Protein AF-A0A139XFC8-F1 (afdb_monomer_lite)

Radius of gyration: 21.05 Å; chains: 1; bounding box: 66×25×58 Å

Organism: NCBI:txid128403

Foldseek 3Di:
DDPPPPDPQADDDQVVVLVVLLVQCVVLLVLLVVLLVLLLVLLVCVVVVNDDPVNLLVSLVSNLVSLVVNLVSLVSSLPDFDDCVVCVVPSHDPVVRVLQNVVLNVQSVVLSVLLVVLSVVLNVLSVVCVVVVNDPVSSVVNSVSSNVSSVSNVVSSVVSSRDTDDPVPRD

Structure (mmCIF, N/CA/C/O backbone):
data_AF-A0A139XFC8-F1
#
_entry.id   AF-A0A139XFC8-F1
#
loop_
_atom_site.group_PDB
_atom_site.id
_atom_site.type_symbol
_atom_site.label_atom_id
_atom_site.label_alt_id
_atom_site.label_comp_id
_atom_site.label_asym_id
_atom_site.label_entity_id
_atom_site.label_seq_id
_atom_site.pdbx_PDB_ins_code
_atom_site.Cartn_x
_atom_site.Cartn_y
_atom_site.Cartn_z
_atom_site.occupancy
_atom_site.B_iso_or_equiv
_atom_site.auth_seq_id
_atom_site.auth_comp_id
_atom_site.auth_asym_id
_atom_site.auth_atom_id
_atom_site.pdbx_PDB_model_num
ATOM 1 N N . MET A 1 1 ? 46.847 -2.025 -18.021 1.00 36.53 1 MET A N 1
ATOM 2 C CA . MET A 1 1 ? 45.746 -1.074 -17.763 1.00 36.53 1 MET A CA 1
ATOM 3 C C . MET A 1 1 ? 44.881 -1.014 -19.012 1.00 36.53 1 MET A C 1
ATOM 5 O O . MET A 1 1 ? 45.190 -0.259 -19.919 1.00 36.53 1 MET A O 1
ATOM 9 N N . ASN A 1 2 ? 43.863 -1.875 -19.101 1.00 32.66 2 ASN A N 1
ATOM 10 C CA . ASN A 1 2 ? 42.890 -1.833 -20.193 1.00 32.66 2 ASN A CA 1
ATOM 11 C C . ASN A 1 2 ? 41.700 -1.000 -19.726 1.00 32.66 2 ASN A C 1
ATOM 13 O O . ASN A 1 2 ? 40.828 -1.506 -19.021 1.00 32.66 2 ASN A O 1
ATOM 17 N N . ASN A 1 3 ? 41.680 0.271 -20.125 1.00 36.47 3 ASN A N 1
ATOM 18 C CA . ASN A 1 3 ? 40.446 1.042 -20.172 1.00 36.47 3 ASN A CA 1
ATOM 19 C C . ASN A 1 3 ? 39.520 0.336 -21.165 1.00 36.47 3 ASN A C 1
ATOM 21 O O . ASN A 1 3 ? 39.677 0.476 -22.377 1.00 36.47 3 ASN A O 1
ATOM 25 N N . LYS A 1 4 ? 38.564 -0.446 -20.654 1.00 39.00 4 LYS A N 1
ATOM 26 C CA . LYS A 1 4 ? 37.375 -0.798 -21.427 1.00 39.00 4 LYS A CA 1
ATOM 27 C C . LYS A 1 4 ? 36.625 0.510 -21.656 1.00 39.00 4 LYS A C 1
ATOM 29 O O . LYS A 1 4 ? 35.916 0.992 -20.780 1.00 39.00 4 LYS A O 1
ATOM 34 N N . ILE A 1 5 ? 36.856 1.109 -22.818 1.00 39.28 5 ILE A N 1
ATOM 35 C CA . ILE A 1 5 ? 36.029 2.179 -23.360 1.00 39.28 5 ILE A CA 1
ATOM 36 C C . ILE A 1 5 ? 34.631 1.574 -23.515 1.00 39.28 5 ILE A C 1
ATOM 38 O O . ILE A 1 5 ? 34.396 0.741 -24.388 1.00 39.28 5 ILE A O 1
ATOM 42 N N . ILE A 1 6 ? 33.726 1.927 -22.605 1.00 41.56 6 ILE A N 1
ATOM 43 C CA . ILE A 1 6 ? 32.303 1.629 -22.737 1.00 41.56 6 ILE A CA 1
ATOM 44 C C . ILE A 1 6 ? 31.813 2.507 -23.895 1.00 41.56 6 ILE A C 1
ATOM 46 O O . ILE A 1 6 ? 31.887 3.732 -23.822 1.00 41.56 6 ILE A O 1
ATOM 50 N N . HIS A 1 7 ? 31.414 1.891 -25.009 1.00 39.97 7 HIS A N 1
ATOM 51 C CA . HIS A 1 7 ? 30.961 2.624 -26.191 1.00 39.97 7 HIS A CA 1
ATOM 52 C C . HIS A 1 7 ? 29.683 3.444 -25.882 1.00 39.97 7 HIS A C 1
ATOM 54 O O . HIS A 1 7 ? 28.740 2.870 -25.338 1.00 39.97 7 HIS A O 1
ATOM 60 N N . PRO A 1 8 ? 29.581 4.733 -26.282 1.00 43.97 8 PRO A N 1
ATOM 61 C CA . PRO A 1 8 ? 28.461 5.620 -25.918 1.00 43.97 8 PRO A CA 1
ATOM 62 C C . PRO A 1 8 ? 27.139 5.400 -26.679 1.00 43.97 8 PRO A C 1
ATOM 64 O O . PRO A 1 8 ? 26.210 6.181 -26.518 1.00 43.97 8 PRO A O 1
ATOM 67 N N . THR A 1 9 ? 27.020 4.397 -27.549 1.00 42.81 9 THR A N 1
ATOM 68 C CA . THR A 1 9 ? 25.915 4.307 -28.531 1.00 42.81 9 THR A CA 1
ATOM 69 C C . THR A 1 9 ? 24.763 3.395 -28.106 1.00 42.81 9 THR A C 1
ATOM 71 O O . THR A 1 9 ? 24.205 2.686 -28.939 1.00 42.81 9 THR A O 1
ATOM 74 N N . THR A 1 10 ? 24.438 3.327 -26.815 1.00 51.78 10 THR A N 1
ATOM 75 C CA . THR A 1 10 ? 23.452 2.356 -26.312 1.00 51.78 10 THR A CA 1
ATOM 76 C C . THR A 1 10 ? 22.726 2.890 -25.076 1.00 51.78 10 THR A C 1
ATOM 78 O O . THR A 1 10 ? 22.942 2.392 -23.976 1.00 51.78 10 THR A O 1
ATOM 81 N N . TYR A 1 11 ? 21.910 3.935 -25.221 1.00 61.91 11 TYR A N 1
ATOM 82 C CA . TYR A 1 11 ? 21.241 4.562 -24.078 1.00 61.91 11 TYR A CA 1
ATOM 83 C C . TYR A 1 11 ? 19.784 4.886 -24.399 1.00 61.91 11 TYR A C 1
ATOM 85 O O . TYR A 1 11 ? 19.508 5.550 -25.394 1.00 61.91 11 TYR A O 1
ATOM 93 N N . ILE A 1 12 ? 18.866 4.432 -23.545 1.00 68.88 12 ILE A N 1
ATOM 94 C CA . ILE A 1 12 ? 17.481 4.901 -23.548 1.00 68.88 12 ILE A CA 1
ATOM 95 C C . ILE A 1 12 ? 17.391 6.142 -22.669 1.00 68.88 12 ILE A C 1
ATOM 97 O O . ILE A 1 12 ? 18.070 6.240 -21.648 1.00 68.88 12 ILE A O 1
ATOM 101 N N . ASN A 1 13 ? 16.567 7.105 -23.063 1.00 79.12 13 ASN A N 1
ATOM 102 C CA . ASN A 1 13 ? 16.344 8.296 -22.259 1.00 79.12 13 ASN A CA 1
ATOM 103 C C . ASN A 1 13 ? 15.695 7.901 -20.910 1.00 79.12 13 ASN A C 1
ATOM 105 O O . ASN A 1 13 ? 14.581 7.375 -20.891 1.00 79.12 13 ASN A O 1
ATOM 109 N N . SER A 1 14 ? 16.383 8.150 -19.787 1.00 83.56 14 SER A N 1
ATOM 110 C CA . SER A 1 14 ? 15.879 7.843 -18.437 1.00 83.56 14 SER A CA 1
ATOM 111 C C . SER A 1 14 ? 14.552 8.532 -18.113 1.00 83.56 14 SER A C 1
ATOM 113 O O . SER A 1 14 ? 13.714 7.931 -17.443 1.00 83.56 14 SER A O 1
ATOM 115 N N . ASP A 1 15 ? 14.327 9.751 -18.612 1.00 85.38 15 ASP A N 1
ATOM 116 C CA . ASP A 1 15 ? 13.066 10.468 -18.407 1.00 85.38 15 ASP A CA 1
ATOM 117 C C . ASP A 1 15 ? 11.918 9.765 -19.130 1.00 85.38 15 ASP A C 1
ATOM 119 O O . ASP A 1 15 ? 10.823 9.661 -18.584 1.00 85.38 15 ASP A O 1
ATOM 123 N N . TRP A 1 16 ? 12.164 9.236 -20.332 1.00 86.94 16 TRP A N 1
ATOM 124 C CA . TRP A 1 16 ? 11.167 8.453 -21.060 1.00 86.94 16 TRP A CA 1
ATOM 125 C C . TRP A 1 16 ? 10.797 7.172 -20.302 1.00 86.94 16 TRP A C 1
ATOM 127 O O . TRP A 1 16 ? 9.613 6.913 -20.094 1.00 86.94 16 TRP A O 1
ATOM 137 N N . VAL A 1 17 ? 11.790 6.422 -19.801 1.00 89.31 17 VAL A N 1
ATOM 138 C CA . VAL A 1 17 ? 11.546 5.214 -18.984 1.00 89.31 17 VAL A CA 1
ATOM 139 C C . VAL A 1 17 ? 10.728 5.559 -17.742 1.00 89.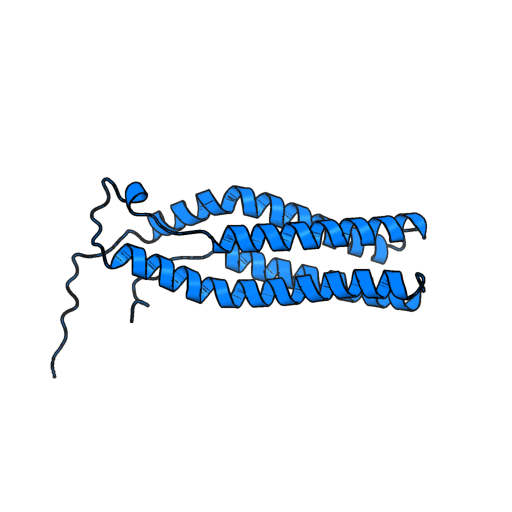31 17 VAL A C 1
ATOM 141 O O . VAL A 1 17 ? 9.795 4.839 -17.384 1.00 89.31 17 VAL A O 1
ATOM 144 N N . TYR A 1 18 ? 11.047 6.685 -17.103 1.00 90.56 18 TYR A N 1
ATOM 145 C CA . TYR A 1 18 ? 10.292 7.166 -15.957 1.00 90.56 18 TYR A CA 1
ATOM 146 C C . TYR A 1 18 ? 8.841 7.510 -16.315 1.00 90.56 18 TYR A C 1
ATOM 148 O O . TYR A 1 18 ? 7.935 7.143 -15.569 1.00 90.56 18 TYR A O 1
ATOM 156 N N . GLN A 1 19 ? 8.586 8.162 -17.456 1.00 91.12 19 GLN A N 1
ATOM 157 C CA . GLN A 1 19 ? 7.212 8.432 -17.893 1.00 91.12 19 GLN A CA 1
ATOM 158 C C . GLN A 1 19 ? 6.434 7.144 -18.173 1.00 91.12 19 GLN A C 1
ATOM 160 O O . GLN A 1 19 ? 5.282 7.048 -17.756 1.00 91.12 19 GLN A O 1
ATOM 165 N N . GLU A 1 20 ? 7.048 6.147 -18.809 1.00 92.12 20 GLU A N 1
ATOM 166 C CA . GLU A 1 20 ? 6.411 4.847 -19.054 1.00 92.12 20 GLU A CA 1
ATOM 167 C C . GLU A 1 20 ? 6.033 4.132 -17.753 1.00 92.12 20 GLU A C 1
ATOM 169 O O . GLU A 1 20 ? 4.912 3.635 -17.608 1.00 92.12 20 GLU A O 1
ATOM 174 N N . PHE A 1 21 ? 6.947 4.111 -16.780 1.00 94.56 21 PHE A N 1
ATOM 175 C CA . PHE A 1 21 ? 6.659 3.574 -15.453 1.00 94.56 21 PHE A CA 1
ATOM 176 C C . PHE A 1 21 ? 5.536 4.360 -14.767 1.00 94.56 21 PHE A C 1
ATOM 178 O O . PHE A 1 21 ? 4.584 3.774 -14.254 1.00 94.56 21 PHE A O 1
ATOM 185 N N . LYS A 1 22 ? 5.602 5.693 -14.802 1.00 95.00 22 LYS A N 1
ATOM 186 C CA . LYS A 1 22 ? 4.618 6.569 -14.162 1.00 95.00 22 LYS A CA 1
ATOM 187 C C . LYS A 1 22 ? 3.220 6.413 -14.759 1.00 95.00 22 LYS A C 1
ATOM 189 O O . LYS A 1 22 ? 2.242 6.427 -14.013 1.00 95.00 22 LYS A O 1
ATOM 194 N N . GLN A 1 23 ? 3.108 6.268 -16.079 1.00 94.19 23 GLN A N 1
ATOM 195 C CA . GLN A 1 23 ? 1.830 6.025 -16.750 1.00 94.19 23 GLN A CA 1
ATOM 196 C C . GLN A 1 23 ? 1.214 4.706 -16.286 1.00 94.19 23 GLN A C 1
ATOM 198 O O . GLN A 1 23 ? 0.054 4.696 -15.872 1.00 94.19 23 GLN A O 1
ATOM 203 N N . PHE A 1 24 ? 2.005 3.629 -16.276 1.00 94.44 24 PHE A N 1
ATOM 204 C CA . PHE A 1 24 ? 1.585 2.328 -15.760 1.00 94.44 24 PHE A CA 1
ATOM 205 C C . PHE A 1 24 ? 1.156 2.391 -14.287 1.00 94.44 24 PHE A C 1
ATOM 207 O O . PHE A 1 24 ? 0.076 1.930 -13.928 1.00 94.44 24 PHE A O 1
ATOM 214 N N . ALA A 1 25 ? 1.977 3.003 -13.433 1.00 96.00 25 ALA A N 1
ATOM 215 C CA . ALA A 1 25 ? 1.737 3.053 -11.996 1.00 96.00 25 ALA A CA 1
ATOM 216 C C . ALA A 1 25 ? 0.567 3.975 -11.612 1.00 96.00 25 ALA A C 1
ATOM 218 O O . ALA A 1 25 ? 0.122 3.943 -10.468 1.00 96.00 25 ALA A O 1
ATOM 219 N N . SER A 1 26 ? 0.070 4.814 -12.528 1.00 95.38 26 SER A N 1
ATOM 220 C CA . SER A 1 26 ? -0.913 5.856 -12.219 1.00 95.38 26 SER A CA 1
ATOM 221 C C . SER A 1 26 ? -2.227 5.304 -11.655 1.00 95.38 26 SER A C 1
ATOM 223 O O . SER A 1 26 ? -2.659 5.765 -10.597 1.00 95.38 26 SER A O 1
ATOM 225 N N . SER A 1 27 ? -2.827 4.286 -12.278 1.00 92.44 27 SER A N 1
ATOM 226 C CA . SER A 1 27 ? -4.069 3.668 -11.790 1.00 92.44 27 SER A CA 1
ATOM 227 C C . SER A 1 27 ? -3.854 2.946 -10.460 1.00 92.44 27 SER A C 1
ATOM 229 O O . SER A 1 27 ? -4.569 3.212 -9.494 1.00 92.44 27 SER A O 1
ATOM 231 N N . LEU A 1 28 ? -2.790 2.140 -10.368 1.00 96.88 28 LEU A N 1
ATOM 232 C CA . LEU A 1 28 ? -2.400 1.436 -9.143 1.00 96.88 28 LEU A CA 1
ATOM 233 C C . LEU A 1 28 ? -2.167 2.412 -7.989 1.00 96.88 28 LEU A C 1
ATOM 235 O O . LEU A 1 28 ? -2.580 2.159 -6.863 1.00 96.88 28 LEU A O 1
ATOM 239 N N . SER A 1 29 ? -1.539 3.559 -8.261 1.00 96.00 29 SER A N 1
ATOM 240 C CA . SER A 1 29 ? -1.239 4.571 -7.248 1.00 96.00 29 SER A CA 1
ATOM 241 C C . SER A 1 29 ? -2.497 5.161 -6.622 1.00 96.00 29 SER A C 1
ATOM 243 O O . SER A 1 29 ? -2.517 5.418 -5.418 1.00 96.00 29 SER A O 1
ATOM 245 N N . ILE A 1 30 ? -3.549 5.362 -7.420 1.00 97.38 30 ILE A N 1
ATOM 246 C CA . ILE A 1 30 ? -4.823 5.891 -6.939 1.00 97.38 30 ILE A CA 1
ATOM 247 C C . ILE A 1 30 ? -5.451 4.870 -5.992 1.00 97.38 30 ILE A C 1
ATOM 249 O O . ILE A 1 30 ? -5.785 5.214 -4.860 1.00 97.38 30 ILE A O 1
ATOM 253 N N . GLU A 1 31 ? -5.543 3.612 -6.411 1.00 97.88 31 GLU A N 1
ATOM 254 C CA . GLU A 1 31 ? -6.167 2.545 -5.622 1.00 97.88 31 GLU A CA 1
ATOM 255 C C . GLU A 1 31 ? -5.368 2.208 -4.348 1.00 97.88 31 GLU A C 1
ATOM 257 O O . GLU A 1 31 ? -5.939 2.086 -3.259 1.00 97.88 31 GLU A O 1
ATOM 262 N N . LEU A 1 32 ? -4.033 2.173 -4.433 1.00 98.06 32 LEU A N 1
ATOM 263 C CA . LEU A 1 32 ? -3.142 2.007 -3.278 1.00 98.06 32 LEU A CA 1
ATOM 264 C C . LEU A 1 32 ? -3.314 3.146 -2.267 1.00 98.06 32 LEU A C 1
ATOM 266 O O . LEU A 1 32 ? -3.368 2.910 -1.061 1.00 98.06 32 LEU A O 1
ATOM 270 N N . ARG A 1 33 ? -3.429 4.395 -2.735 1.00 97.81 33 ARG A N 1
ATOM 271 C CA . ARG A 1 33 ? -3.644 5.551 -1.851 1.00 97.81 33 ARG A CA 1
ATOM 272 C C . ARG A 1 33 ? -5.036 5.549 -1.233 1.00 97.81 33 ARG A C 1
ATOM 274 O O . ARG A 1 33 ? -5.158 5.863 -0.052 1.00 97.81 33 ARG A O 1
ATOM 281 N N . LEU A 1 34 ? -6.074 5.198 -1.992 1.00 98.06 34 LEU A N 1
ATOM 282 C CA . LEU A 1 34 ? -7.445 5.117 -1.482 1.00 98.06 34 LEU A CA 1
ATOM 283 C C . LEU A 1 34 ? -7.564 4.067 -0.376 1.00 98.06 34 LEU A C 1
ATOM 285 O O . LEU A 1 34 ? -8.049 4.382 0.712 1.00 98.06 34 LEU A O 1
ATOM 289 N N . SER A 1 35 ? -7.051 2.860 -0.618 1.00 98.12 35 SER A N 1
ATOM 290 C CA . SER A 1 35 ? -7.083 1.785 0.376 1.00 98.12 35 SER A CA 1
ATOM 291 C C . SER A 1 35 ? -6.275 2.125 1.629 1.00 98.12 35 SER A C 1
ATOM 293 O O . SER A 1 35 ? -6.714 1.890 2.754 1.00 98.12 35 SER A O 1
ATOM 295 N N . LEU A 1 36 ? -5.111 2.759 1.466 1.00 98.00 36 LEU A N 1
ATOM 296 C CA . LEU A 1 36 ? -4.275 3.156 2.596 1.00 98.00 36 LEU A CA 1
ATOM 297 C C . LEU A 1 36 ? -4.917 4.266 3.430 1.00 98.00 36 LEU A C 1
ATOM 299 O O . LEU A 1 36 ? -4.881 4.229 4.661 1.00 98.00 36 LEU A O 1
ATOM 303 N N . ASN A 1 37 ? -5.530 5.243 2.762 1.00 98.12 37 ASN A N 1
ATOM 304 C CA . ASN A 1 37 ? -6.255 6.317 3.426 1.00 98.12 37 ASN A CA 1
ATOM 305 C C . ASN A 1 37 ? -7.476 5.787 4.186 1.00 98.12 37 ASN A C 1
ATOM 307 O O . ASN A 1 37 ? -7.768 6.305 5.260 1.00 98.12 37 ASN A O 1
ATOM 311 N N . SER A 1 38 ? -8.145 4.746 3.680 1.00 98.38 38 SER A N 1
ATOM 312 C CA . SER A 1 38 ? -9.233 4.071 4.398 1.00 98.38 38 SER A CA 1
ATOM 313 C C . SER A 1 38 ? -8.749 3.470 5.725 1.00 98.38 38 SER A C 1
ATOM 315 O O . SER A 1 38 ? -9.307 3.784 6.777 1.00 98.38 38 SER A O 1
ATOM 317 N N . ILE A 1 39 ? -7.638 2.719 5.716 1.00 98.50 39 ILE A N 1
ATOM 318 C CA . ILE A 1 39 ? -7.038 2.146 6.938 1.00 98.50 39 ILE A CA 1
ATOM 319 C C . ILE A 1 39 ? -6.672 3.249 7.948 1.00 98.50 39 ILE A C 1
ATOM 321 O O . ILE A 1 39 ? -6.994 3.158 9.135 1.00 98.50 39 ILE A O 1
ATOM 325 N N . LEU A 1 40 ? -6.025 4.324 7.484 1.00 98.38 40 LEU A N 1
ATOM 326 C CA . LEU A 1 40 ? -5.658 5.457 8.340 1.00 98.38 40 LEU A CA 1
ATOM 327 C C . LEU A 1 40 ? -6.884 6.189 8.904 1.00 98.38 40 LEU A C 1
ATOM 329 O O . LEU A 1 40 ? -6.840 6.657 10.044 1.00 98.38 40 LEU A O 1
ATOM 333 N N . ALA A 1 41 ? -7.971 6.288 8.136 1.00 98.25 41 ALA A N 1
ATOM 334 C CA . ALA A 1 41 ? -9.213 6.902 8.589 1.00 98.25 41 ALA A CA 1
ATOM 335 C C . ALA A 1 41 ? -9.857 6.092 9.722 1.00 98.25 41 ALA A C 1
ATOM 337 O O . ALA A 1 41 ? -10.252 6.681 10.728 1.00 98.25 41 ALA A O 1
ATOM 338 N N . TRP A 1 42 ? -9.884 4.760 9.620 1.00 98.31 42 TRP A N 1
ATOM 339 C CA . TRP A 1 42 ? -10.386 3.894 10.690 1.00 98.31 42 TRP A CA 1
ATOM 340 C C . TRP A 1 42 ? -9.576 4.025 11.979 1.00 98.31 42 TRP A C 1
ATOM 342 O O . TRP A 1 42 ? -10.142 4.276 13.044 1.00 98.31 42 TRP A O 1
ATOM 352 N N . ALA A 1 43 ? -8.245 3.976 11.884 1.00 96.81 43 ALA A N 1
ATOM 353 C CA . ALA A 1 43 ? -7.375 4.212 13.036 1.00 96.81 43 ALA A CA 1
ATOM 354 C C . ALA A 1 43 ? -7.587 5.610 13.655 1.00 96.81 43 ALA A C 1
ATOM 356 O O . ALA A 1 43 ? -7.542 5.788 14.875 1.00 96.81 43 ALA A O 1
ATOM 357 N N . HIS A 1 44 ? -7.859 6.620 12.824 1.00 97.00 44 HIS A N 1
ATOM 358 C CA . HIS A 1 44 ? -8.163 7.966 13.292 1.00 97.00 44 HIS A CA 1
ATOM 359 C C . HIS A 1 44 ? -9.505 8.050 14.032 1.00 97.00 44 HIS A C 1
ATOM 361 O O . HIS A 1 44 ? -9.556 8.646 15.110 1.00 97.00 44 HIS A O 1
ATOM 367 N N . LEU A 1 45 ? -10.570 7.453 13.489 1.00 97.25 45 LEU A N 1
ATOM 368 C CA . LEU A 1 45 ? -11.894 7.405 14.118 1.00 97.25 45 LEU A CA 1
ATOM 369 C C . LEU A 1 45 ? -11.855 6.665 15.456 1.00 97.25 45 LEU A C 1
ATOM 371 O O . LEU A 1 45 ? -12.436 7.137 16.438 1.00 97.25 45 LEU A O 1
ATOM 375 N N . TRP A 1 46 ? -11.105 5.562 15.515 1.00 96.56 46 TRP A N 1
ATOM 376 C CA . TRP A 1 46 ? -10.855 4.834 16.751 1.00 96.56 46 TRP A CA 1
ATOM 377 C C . TRP A 1 46 ? -10.205 5.722 17.819 1.00 96.56 46 TRP A C 1
ATOM 379 O O . TRP A 1 46 ? -10.735 5.858 18.921 1.00 96.56 46 TRP A O 1
ATOM 389 N N . ARG A 1 47 ? -9.108 6.411 17.474 1.00 94.69 47 ARG A N 1
ATOM 390 C CA . ARG A 1 47 ? -8.379 7.303 18.393 1.00 94.69 47 ARG A CA 1
ATOM 391 C C . ARG A 1 47 ? -9.233 8.465 18.906 1.00 94.69 47 ARG A C 1
ATOM 393 O O . ARG A 1 47 ? -8.978 8.990 19.986 1.00 94.69 47 ARG A O 1
ATOM 400 N N . GLN A 1 48 ? -10.238 8.885 18.141 1.00 96.06 48 GLN A N 1
ATOM 401 C CA . GLN A 1 48 ? -11.198 9.906 18.567 1.00 96.06 48 GLN A CA 1
ATOM 402 C C . GLN A 1 48 ? -12.290 9.370 19.508 1.00 96.06 48 GLN A C 1
ATOM 404 O O . GLN A 1 48 ? -13.126 10.155 19.951 1.00 96.06 48 GLN A O 1
ATOM 409 N N . GLY A 1 49 ? -12.319 8.064 19.794 1.00 94.06 49 GLY A N 1
ATOM 410 C CA . GLY A 1 49 ? -13.364 7.427 20.597 1.00 94.06 49 GLY A CA 1
ATOM 411 C C . GLY A 1 49 ? -14.732 7.430 19.910 1.00 94.06 49 GLY A C 1
ATOM 412 O O . GLY A 1 49 ? -15.755 7.457 20.588 1.00 94.06 49 GLY A O 1
ATOM 413 N N . ARG A 1 50 ? -14.765 7.463 18.569 1.00 91.62 50 ARG A N 1
ATOM 414 C CA . ARG A 1 50 ? -15.999 7.618 17.774 1.00 91.62 50 ARG A CA 1
ATOM 415 C C . ARG A 1 50 ? -16.590 6.309 17.262 1.00 91.62 50 ARG A C 1
ATOM 417 O O . ARG A 1 50 ? -17.470 6.345 16.410 1.00 91.62 50 ARG A O 1
ATOM 424 N N . MET A 1 51 ? -16.101 5.172 17.740 1.00 95.12 51 MET A N 1
ATOM 425 C CA . MET A 1 51 ? -16.560 3.863 17.287 1.00 95.12 51 MET A CA 1
ATOM 426 C C . MET A 1 51 ? -17.198 3.119 18.447 1.00 95.12 51 MET A C 1
ATOM 428 O O . MET A 1 51 ? -16.602 2.993 19.516 1.00 95.12 51 MET A O 1
ATOM 432 N N . ASP A 1 52 ? -18.413 2.632 18.221 1.00 93.75 52 ASP A N 1
ATOM 433 C CA . ASP A 1 52 ? -19.005 1.615 19.075 1.00 93.75 52 ASP A CA 1
ATOM 434 C C . ASP A 1 52 ? -18.501 0.221 18.675 1.00 93.75 52 ASP A C 1
ATOM 436 O O . ASP A 1 52 ? -17.676 0.058 17.770 1.00 93.75 52 ASP A O 1
ATOM 440 N N . TYR A 1 53 ? -18.995 -0.802 19.365 1.00 91.44 53 TYR A N 1
ATOM 441 C CA . TYR A 1 53 ? -18.622 -2.183 19.091 1.00 91.44 53 TYR A CA 1
ATOM 442 C C . TYR A 1 53 ? -18.912 -2.596 17.638 1.00 91.44 53 TYR A C 1
ATOM 444 O O . TYR A 1 53 ? -18.042 -3.153 16.974 1.00 91.44 53 TYR A O 1
ATOM 452 N N . SER A 1 54 ? -20.102 -2.277 17.122 1.00 93.62 54 SER A N 1
ATOM 453 C CA . SER A 1 54 ? -20.506 -2.654 15.761 1.00 93.62 54 SER A CA 1
ATOM 454 C C . SER A 1 54 ? -19.653 -1.973 14.689 1.00 93.62 54 SER A C 1
ATOM 456 O O . SER A 1 54 ? -19.184 -2.619 13.756 1.00 93.62 54 SER A O 1
ATOM 458 N N . THR A 1 55 ? -19.356 -0.690 14.889 1.00 96.06 55 THR A N 1
ATOM 459 C CA . THR A 1 55 ? -18.483 0.112 14.030 1.00 96.06 55 THR A CA 1
ATOM 460 C C . THR A 1 55 ? -17.051 -0.412 14.078 1.00 96.06 55 THR A C 1
ATOM 462 O O . THR A 1 55 ? -16.346 -0.396 13.077 1.00 96.06 55 THR A O 1
ATOM 465 N N . THR A 1 56 ? -16.614 -0.906 15.239 1.00 95.75 56 THR A N 1
ATOM 466 C CA . THR A 1 56 ? -15.287 -1.507 15.392 1.00 95.75 56 THR A CA 1
ATOM 467 C C . THR A 1 56 ? -15.169 -2.795 14.57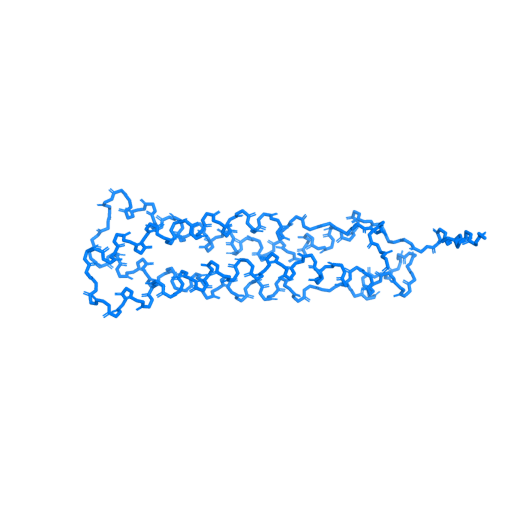7 1.00 95.75 56 THR A C 1
ATOM 469 O O . THR A 1 56 ? -14.172 -2.968 13.886 1.00 95.75 56 THR A O 1
ATOM 472 N N . VAL A 1 57 ? -16.186 -3.665 14.600 1.00 95.19 57 VAL A N 1
ATOM 473 C CA . VAL A 1 57 ? -16.230 -4.873 13.752 1.00 95.19 57 VAL A CA 1
ATOM 474 C C . VAL A 1 57 ? -16.124 -4.508 12.278 1.00 95.19 57 VAL A C 1
ATOM 476 O O . VAL A 1 57 ? -15.230 -5.009 11.601 1.00 95.19 57 VAL A O 1
ATOM 479 N N . GLN A 1 58 ? -16.946 -3.562 11.821 1.00 96.50 58 GLN A N 1
ATOM 480 C CA . GLN A 1 58 ? -16.887 -3.080 10.443 1.00 96.50 58 GLN A CA 1
ATOM 481 C C . GLN A 1 58 ? -15.501 -2.524 10.082 1.00 96.50 58 GLN A C 1
ATOM 483 O O . GLN A 1 58 ? -14.979 -2.811 9.010 1.00 96.50 58 GLN A O 1
ATOM 488 N N . ALA A 1 59 ? -14.877 -1.753 10.977 1.00 97.88 59 ALA A N 1
ATOM 489 C CA . ALA A 1 59 ? -13.556 -1.188 10.733 1.00 97.88 59 ALA A CA 1
ATOM 490 C C . ALA A 1 59 ? -12.498 -2.276 10.489 1.00 97.88 59 ALA A C 1
ATOM 492 O O . ALA A 1 59 ? -11.686 -2.136 9.578 1.00 97.88 59 ALA A O 1
ATOM 493 N N . PHE A 1 60 ? -12.499 -3.361 11.271 1.00 97.56 60 PHE A N 1
ATOM 494 C CA . PHE A 1 60 ? -11.557 -4.468 11.074 1.00 97.56 60 PHE A CA 1
ATOM 495 C C . PHE A 1 60 ? -11.817 -5.245 9.779 1.00 97.56 60 PHE A C 1
ATOM 497 O O . PHE A 1 60 ? -10.855 -5.563 9.080 1.00 97.56 60 PHE A O 1
ATOM 504 N N . GLU A 1 61 ? -13.082 -5.488 9.429 1.00 97.00 61 GLU A N 1
ATOM 505 C CA . GLU A 1 61 ? -13.461 -6.123 8.159 1.00 97.00 61 GLU A CA 1
ATOM 506 C C . GLU A 1 61 ? -13.005 -5.278 6.958 1.00 97.00 61 GLU A C 1
ATOM 508 O O . GLU A 1 61 ? -12.364 -5.787 6.035 1.00 97.00 61 GLU A O 1
ATOM 513 N N . ASP A 1 62 ? -13.255 -3.967 6.999 1.00 98.38 62 ASP A N 1
ATOM 514 C CA . ASP A 1 62 ? -12.828 -3.036 5.955 1.00 98.38 62 ASP A CA 1
ATOM 515 C C . ASP A 1 62 ? -11.297 -2.947 5.871 1.00 98.38 62 ASP A C 1
ATOM 517 O O . ASP A 1 62 ? -10.736 -2.923 4.773 1.00 98.38 62 ASP A O 1
ATOM 521 N N . ILE A 1 63 ? -10.590 -2.913 7.007 1.00 98.56 63 ILE A N 1
ATOM 522 C CA . ILE A 1 63 ? -9.119 -2.930 7.031 1.00 98.56 63 ILE A CA 1
ATOM 523 C C . ILE A 1 63 ? -8.590 -4.201 6.361 1.00 98.56 63 ILE A C 1
ATOM 525 O O . ILE A 1 63 ? -7.686 -4.108 5.531 1.00 98.56 63 ILE A O 1
ATOM 529 N N . GLU A 1 64 ? -9.155 -5.367 6.672 1.00 98.12 64 GLU A N 1
ATOM 530 C CA . GLU A 1 64 ? -8.744 -6.641 6.079 1.00 98.12 64 GLU A CA 1
ATOM 531 C C . GLU A 1 64 ? -8.918 -6.645 4.553 1.00 98.12 64 GLU A C 1
ATOM 533 O O . GLU A 1 64 ? -7.973 -6.968 3.827 1.00 98.12 64 GLU A O 1
ATOM 538 N N . GLN A 1 65 ? -10.066 -6.185 4.045 1.00 98.38 65 GLN A N 1
ATOM 539 C CA . GLN A 1 65 ? -10.293 -6.077 2.598 1.00 98.38 65 GLN A CA 1
ATOM 540 C C . GLN A 1 65 ? -9.308 -5.117 1.920 1.00 98.38 65 GLN A C 1
ATOM 542 O O . GLN A 1 65 ? -8.775 -5.414 0.847 1.00 98.38 65 GLN A O 1
ATOM 547 N N . ASN A 1 66 ? -9.012 -3.979 2.553 1.00 98.50 66 ASN A N 1
ATOM 548 C CA . ASN A 1 66 ? -8.043 -3.021 2.023 1.00 98.50 66 ASN A CA 1
ATOM 549 C C . ASN A 1 66 ? -6.617 -3.588 1.998 1.00 98.50 66 ASN A C 1
ATOM 551 O O . ASN A 1 66 ? -5.887 -3.343 1.039 1.00 98.50 66 ASN A O 1
ATOM 555 N N . VAL A 1 67 ? -6.221 -4.368 3.006 1.00 98.00 67 VAL A N 1
ATOM 556 C CA . VAL A 1 67 ? -4.911 -5.038 3.048 1.00 98.00 67 VAL A CA 1
ATOM 557 C C . VAL A 1 67 ? -4.787 -6.081 1.935 1.00 98.00 67 VAL A C 1
ATOM 559 O O . VAL A 1 67 ? -3.767 -6.117 1.244 1.00 98.00 67 VAL A O 1
ATOM 562 N N . ILE A 1 68 ? -5.833 -6.877 1.696 1.00 97.62 68 ILE A N 1
ATOM 563 C CA . ILE A 1 68 ? -5.868 -7.849 0.591 1.00 97.62 68 ILE A CA 1
ATOM 564 C C . ILE A 1 68 ? -5.737 -7.129 -0.758 1.00 97.62 68 ILE A C 1
ATOM 566 O O . ILE A 1 68 ? -4.892 -7.497 -1.576 1.00 97.62 68 ILE A O 1
ATOM 570 N N . CYS A 1 69 ? -6.515 -6.064 -0.963 1.00 98.06 69 CYS A N 1
ATOM 571 C CA . CYS A 1 69 ? -6.450 -5.236 -2.167 1.00 98.06 69 CYS A CA 1
ATOM 572 C C . CYS A 1 69 ? -5.040 -4.661 -2.390 1.00 98.06 69 CYS A C 1
ATOM 574 O O . CYS A 1 69 ? -4.471 -4.797 -3.473 1.00 98.06 69 CYS A O 1
ATOM 576 N N . GLN A 1 70 ? -4.418 -4.095 -1.351 1.00 98.31 70 GLN A N 1
ATOM 577 C CA . GLN A 1 70 ? -3.051 -3.574 -1.436 1.00 98.31 70 GLN A CA 1
ATOM 578 C C . GLN A 1 70 ? -2.024 -4.648 -1.796 1.00 98.31 70 GLN A C 1
ATOM 580 O O . GLN A 1 70 ? -1.091 -4.353 -2.539 1.00 98.31 70 GLN A O 1
ATOM 585 N N . SER A 1 71 ? -2.177 -5.878 -1.297 1.00 97.75 71 SER A N 1
ATOM 586 C CA . SER A 1 71 ? -1.271 -6.976 -1.651 1.00 97.75 71 SER A CA 1
ATOM 587 C C . SER A 1 71 ? -1.301 -7.262 -3.156 1.00 97.75 71 SER A C 1
ATOM 589 O O . SER A 1 71 ? -0.243 -7.312 -3.788 1.00 97.75 71 SER A O 1
ATOM 591 N N . LEU A 1 72 ? -2.503 -7.349 -3.738 1.00 97.81 72 LEU A N 1
ATOM 592 C CA . LEU A 1 72 ? -2.702 -7.572 -5.175 1.00 97.81 72 LEU A CA 1
ATOM 593 C C . LEU A 1 72 ? -2.138 -6.421 -6.017 1.00 97.81 72 LEU A C 1
ATOM 595 O O . LEU A 1 72 ? -1.447 -6.649 -7.005 1.00 97.81 72 LEU A O 1
ATOM 599 N N . LEU A 1 73 ? -2.373 -5.174 -5.603 1.00 98.25 73 LEU A N 1
ATOM 600 C CA . LEU A 1 73 ? -1.881 -3.993 -6.319 1.00 98.25 73 LEU A CA 1
ATOM 601 C C . LEU A 1 73 ? -0.352 -3.881 -6.297 1.00 98.25 73 LEU A C 1
ATOM 603 O O . LEU A 1 73 ? 0.251 -3.428 -7.268 1.00 98.25 73 LEU A O 1
ATOM 607 N N . ILE A 1 74 ? 0.293 -4.302 -5.206 1.00 97.56 74 ILE A N 1
ATOM 608 C CA . ILE A 1 74 ? 1.758 -4.366 -5.130 1.00 97.56 74 ILE A CA 1
ATOM 609 C C . ILE A 1 74 ? 2.305 -5.471 -6.031 1.00 97.56 74 ILE A C 1
ATOM 611 O O . ILE A 1 74 ? 3.340 -5.276 -6.662 1.00 97.56 74 ILE A O 1
ATOM 615 N N . GLU A 1 75 ? 1.631 -6.617 -6.112 1.00 96.75 75 GLU A N 1
ATOM 616 C CA . GLU A 1 75 ? 2.005 -7.679 -7.052 1.00 96.75 75 GLU A CA 1
ATOM 617 C C . GLU A 1 75 ? 1.902 -7.192 -8.491 1.00 96.75 75 GLU A C 1
ATOM 619 O O . GLU A 1 75 ? 2.881 -7.283 -9.226 1.00 96.75 75 GLU A O 1
ATOM 624 N N . GLN A 1 76 ? 0.792 -6.544 -8.839 1.00 97.56 76 GLN A N 1
ATOM 625 C CA . GLN A 1 76 ? 0.612 -5.937 -10.150 1.00 97.56 76 GLN A CA 1
ATOM 626 C C . GLN A 1 76 ?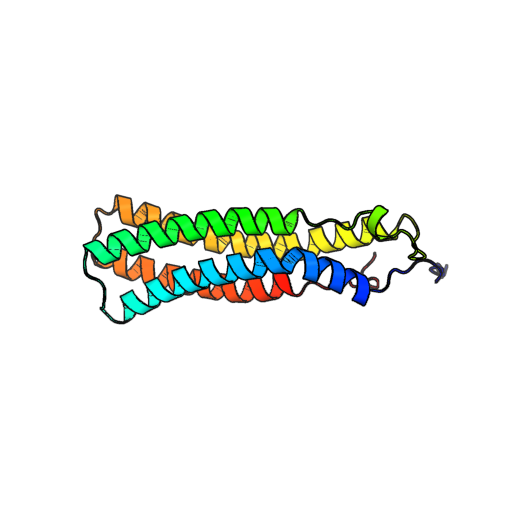 1.674 -4.870 -10.441 1.00 97.56 76 GLN A C 1
ATOM 628 O O . GLN A 1 76 ? 2.214 -4.824 -11.542 1.00 97.56 76 GLN A O 1
ATOM 633 N N . LEU A 1 77 ? 2.044 -4.039 -9.460 1.00 96.56 77 LEU A N 1
ATOM 634 C CA . LEU A 1 77 ? 3.130 -3.072 -9.629 1.00 96.56 77 LEU A CA 1
ATOM 635 C C . LEU A 1 77 ? 4.451 -3.768 -9.997 1.00 96.56 77 LEU A C 1
ATOM 637 O O . LEU A 1 77 ? 5.168 -3.305 -10.884 1.00 96.56 77 LEU A O 1
ATOM 641 N N . LEU A 1 78 ? 4.764 -4.885 -9.335 1.00 96.06 78 LEU A N 1
ATOM 642 C CA . LEU A 1 78 ? 5.981 -5.665 -9.571 1.00 96.06 78 LEU A CA 1
ATOM 643 C C . LEU A 1 78 ? 5.984 -6.420 -10.904 1.00 96.06 78 LEU A C 1
ATOM 645 O O . LEU A 1 78 ? 7.053 -6.864 -11.330 1.00 96.06 78 LEU A O 1
ATOM 649 N N . GLU A 1 79 ? 4.842 -6.551 -11.575 1.00 94.94 79 GLU A N 1
ATOM 650 C CA . GLU A 1 79 ? 4.742 -7.131 -12.918 1.00 94.94 79 GLU A CA 1
ATOM 651 C C . GLU A 1 79 ? 5.177 -6.159 -14.022 1.00 94.94 79 GLU A C 1
ATOM 653 O O . GLU A 1 79 ? 5.376 -6.589 -15.159 1.00 94.94 79 GLU A O 1
ATOM 658 N N . TRP A 1 80 ? 5.381 -4.869 -13.717 1.00 95.31 80 TRP A N 1
ATOM 659 C CA . TRP A 1 80 ? 5.825 -3.901 -14.719 1.00 95.31 80 TRP A CA 1
ATOM 660 C C . TRP A 1 80 ? 7.126 -4.335 -15.385 1.00 95.31 80 TRP A C 1
ATOM 662 O O . TRP A 1 80 ? 8.134 -4.586 -14.722 1.00 95.31 80 TRP A O 1
ATOM 672 N N . ARG A 1 81 ? 7.127 -4.374 -16.714 1.00 92.56 81 ARG A N 1
ATOM 673 C CA . ARG A 1 81 ? 8.322 -4.596 -17.520 1.00 92.56 81 ARG A CA 1
ATOM 674 C C . ARG A 1 81 ? 8.314 -3.632 -18.692 1.00 92.56 81 ARG A C 1
ATOM 676 O O . ARG A 1 81 ? 7.269 -3.360 -19.283 1.00 92.56 81 ARG A O 1
ATOM 683 N N . LEU A 1 82 ? 9.494 -3.145 -19.047 1.00 89.19 82 LEU A N 1
ATOM 684 C CA . LEU A 1 82 ? 9.705 -2.502 -20.328 1.00 89.19 82 LEU A CA 1
ATOM 685 C C . LEU A 1 82 ? 9.720 -3.585 -21.415 1.00 89.19 82 LEU A C 1
ATOM 687 O O . LEU A 1 82 ? 10.441 -4.577 -21.293 1.00 89.19 82 LEU A O 1
ATOM 691 N N . THR A 1 83 ? 8.921 -3.396 -22.461 1.00 84.75 83 THR A N 1
ATOM 692 C CA . THR A 1 83 ? 8.761 -4.332 -23.579 1.00 84.75 83 THR A CA 1
ATOM 693 C C . THR A 1 83 ? 9.285 -3.708 -24.876 1.00 84.75 83 THR A C 1
ATOM 695 O O . THR A 1 83 ? 9.309 -2.487 -25.027 1.00 84.75 83 THR A O 1
ATOM 698 N N . SER A 1 84 ? 9.780 -4.531 -25.808 1.00 71.62 84 SER A N 1
ATOM 699 C CA . SER A 1 84 ? 10.458 -4.043 -27.022 1.00 71.62 84 SER A CA 1
ATOM 700 C C . SER A 1 84 ? 9.542 -3.306 -28.004 1.00 71.62 84 SER A C 1
ATOM 702 O O . SER A 1 84 ? 10.022 -2.447 -28.733 1.00 71.62 84 SER A O 1
ATOM 704 N N . ASP A 1 85 ? 8.242 -3.596 -28.004 1.00 75.06 85 ASP A N 1
ATOM 705 C CA . ASP A 1 85 ? 7.216 -2.883 -28.781 1.00 75.06 85 ASP A CA 1
ATOM 706 C C . ASP A 1 85 ? 7.099 -1.406 -28.369 1.00 75.06 85 ASP A C 1
ATOM 708 O O . ASP A 1 85 ? 6.905 -0.537 -29.214 1.00 75.06 85 ASP A O 1
ATOM 712 N N . LYS A 1 86 ? 7.336 -1.086 -27.091 1.00 73.62 86 LYS A N 1
ATOM 713 C CA . LYS A 1 86 ? 7.402 0.304 -26.608 1.00 73.62 86 LYS A CA 1
ATOM 714 C C . LYS A 1 86 ? 8.633 1.065 -27.106 1.00 73.62 86 LYS A C 1
ATOM 716 O O . LYS A 1 86 ? 8.714 2.276 -26.924 1.00 73.62 86 LYS A O 1
ATOM 721 N N . LEU A 1 87 ? 9.601 0.367 -27.701 1.00 7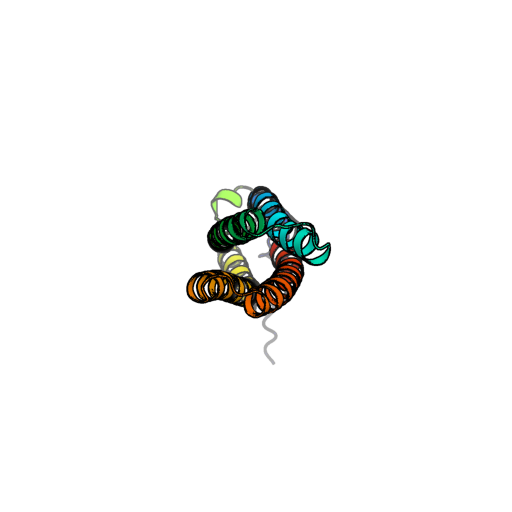1.69 87 LEU A N 1
ATOM 722 C CA . LEU A 1 87 ? 10.834 0.946 -28.232 1.00 71.69 87 LEU A CA 1
ATOM 723 C C . LEU A 1 87 ? 10.791 1.183 -29.741 1.00 71.69 87 LEU A C 1
ATOM 725 O O . LEU A 1 87 ? 11.776 1.674 -30.293 1.00 71.69 87 LEU A O 1
ATOM 729 N N . GLU A 1 88 ? 9.694 0.858 -30.430 1.00 63.62 88 GLU A N 1
ATOM 730 C CA . GLU A 1 88 ? 9.566 1.158 -31.856 1.00 63.62 88 GLU A CA 1
ATOM 731 C C . GLU A 1 88 ? 9.701 2.674 -32.096 1.00 63.62 88 GLU A C 1
ATOM 733 O O . GLU A 1 88 ? 8.927 3.483 -31.591 1.00 63.62 88 GLU A O 1
ATOM 738 N N . GLY A 1 89 ? 10.733 3.075 -32.847 1.00 64.62 89 GLY A N 1
ATOM 739 C CA . GLY A 1 89 ? 11.064 4.488 -33.083 1.00 64.62 89 GLY A CA 1
ATOM 740 C C . GLY A 1 89 ? 11.994 5.127 -32.041 1.00 64.62 89 GLY A C 1
ATOM 741 O O . GLY A 1 89 ? 12.367 6.289 -32.204 1.00 64.62 89 GLY A O 1
ATOM 742 N N . VAL A 1 90 ? 12.425 4.379 -31.020 1.00 67.38 90 VAL A N 1
ATOM 743 C CA . VAL A 1 90 ? 13.479 4.770 -30.073 1.00 67.38 90 VAL A CA 1
ATOM 744 C C . VAL A 1 90 ? 14.767 4.032 -30.453 1.00 67.38 90 VAL A C 1
ATOM 746 O O . VAL A 1 90 ? 14.773 2.810 -30.570 1.00 67.38 90 VAL A O 1
ATOM 749 N N . ASP A 1 91 ? 15.878 4.749 -30.647 1.00 63.66 91 ASP A N 1
ATOM 750 C CA . ASP A 1 91 ? 17.175 4.142 -30.998 1.00 63.66 91 ASP A CA 1
ATOM 751 C C . ASP A 1 91 ? 17.744 3.357 -29.796 1.00 63.66 91 ASP A C 1
ATOM 753 O O . ASP A 1 91 ? 18.478 3.885 -28.960 1.00 63.66 91 ASP A O 1
ATOM 757 N N . CYS A 1 92 ? 17.316 2.101 -29.642 1.00 60.28 92 CYS A N 1
ATOM 758 C CA . CYS A 1 92 ? 17.629 1.234 -28.506 1.00 60.28 92 CYS A CA 1
ATOM 759 C C . CYS A 1 92 ? 18.271 -0.078 -28.968 1.00 60.28 92 CYS A C 1
ATOM 761 O O . CYS A 1 92 ? 17.854 -0.675 -29.958 1.00 60.28 92 CYS A O 1
ATOM 763 N N . LYS A 1 93 ? 19.265 -0.576 -28.216 1.00 57.16 93 LYS A N 1
ATOM 764 C CA . LYS A 1 93 ? 19.867 -1.901 -28.459 1.00 57.16 93 LYS A CA 1
ATOM 765 C C . LYS A 1 93 ? 19.428 -2.920 -27.395 1.00 57.16 93 LYS A C 1
ATOM 767 O O . LYS A 1 93 ? 19.097 -2.517 -26.279 1.00 57.16 93 LYS A O 1
ATOM 772 N N . PRO A 1 94 ? 19.503 -4.234 -27.690 1.00 57.25 94 PRO A N 1
ATOM 773 C CA . PRO A 1 94 ? 18.910 -5.305 -26.877 1.00 57.25 94 PRO A CA 1
ATOM 774 C C . PRO A 1 94 ? 19.340 -5.351 -25.401 1.00 57.25 94 PRO A C 1
ATOM 776 O O . PRO A 1 94 ? 18.571 -5.783 -24.557 1.00 57.25 94 PRO A O 1
ATOM 779 N N . ILE A 1 95 ? 20.531 -4.847 -25.063 1.00 58.69 95 ILE A N 1
ATOM 780 C CA . ILE A 1 95 ? 21.076 -4.872 -23.692 1.00 58.69 95 ILE A CA 1
ATOM 781 C C . ILE A 1 95 ? 20.383 -3.849 -22.757 1.00 58.69 95 ILE A C 1
ATOM 783 O O . ILE A 1 95 ? 20.515 -3.941 -21.542 1.00 58.69 95 ILE A O 1
ATOM 787 N N . ILE A 1 96 ? 19.602 -2.895 -23.282 1.00 71.31 96 ILE A N 1
ATOM 788 C CA . ILE A 1 96 ? 18.986 -1.826 -22.474 1.00 71.31 96 ILE A CA 1
ATOM 789 C C . ILE A 1 96 ? 17.656 -2.255 -21.836 1.00 71.31 96 ILE A C 1
ATOM 791 O O . ILE A 1 96 ? 17.398 -1.896 -20.691 1.00 71.31 96 ILE A O 1
ATOM 795 N N . VAL A 1 97 ? 16.823 -3.040 -22.530 1.00 81.62 97 VAL A N 1
ATOM 796 C CA . VAL A 1 97 ? 15.537 -3.517 -21.974 1.00 81.62 97 VAL A CA 1
ATOM 797 C C . VAL A 1 97 ? 15.775 -4.419 -20.771 1.00 81.62 97 VAL A C 1
ATOM 799 O O . VAL A 1 97 ? 15.196 -4.210 -19.706 1.00 81.62 97 VAL A O 1
ATOM 802 N N . ASP A 1 98 ? 16.684 -5.379 -20.929 1.00 84.06 98 ASP A N 1
ATOM 803 C CA . ASP A 1 98 ? 17.041 -6.312 -19.865 1.00 84.06 98 ASP A CA 1
ATOM 804 C C . ASP A 1 98 ? 17.645 -5.572 -18.666 1.00 84.06 98 ASP A C 1
ATOM 806 O O . ASP A 1 98 ? 17.279 -5.842 -17.525 1.00 84.06 98 ASP A O 1
ATOM 810 N N . ALA A 1 99 ? 18.505 -4.582 -18.916 1.00 85.38 99 ALA A N 1
ATOM 811 C CA . ALA A 1 99 ? 19.108 -3.742 -17.886 1.00 85.38 99 ALA A CA 1
ATOM 812 C C . ALA A 1 99 ? 18.075 -2.926 -17.082 1.00 85.38 99 ALA A C 1
ATOM 814 O O . ALA A 1 99 ? 18.139 -2.897 -15.851 1.00 85.38 99 ALA A O 1
ATOM 815 N N . VAL A 1 100 ? 17.108 -2.295 -17.760 1.00 89.06 100 VAL A N 1
ATOM 816 C CA . VAL A 1 100 ? 16.002 -1.557 -17.121 1.00 89.06 100 VAL A CA 1
ATOM 817 C C . VAL A 1 100 ? 15.186 -2.492 -16.230 1.00 89.06 100 VAL A C 1
ATOM 819 O O . VAL A 1 100 ? 14.951 -2.181 -15.063 1.00 89.06 100 VAL A O 1
ATOM 822 N N . ASN A 1 101 ? 14.800 -3.656 -16.758 1.00 91.38 101 ASN A N 1
ATOM 823 C CA . ASN A 1 101 ? 13.985 -4.632 -16.038 1.00 91.38 101 ASN A CA 1
ATOM 824 C C . ASN A 1 101 ? 14.726 -5.234 -14.832 1.00 91.38 101 ASN A C 1
ATOM 826 O O . ASN A 1 101 ? 14.137 -5.366 -13.761 1.00 91.38 101 ASN A O 1
ATOM 830 N N . GLN A 1 102 ? 16.022 -5.535 -14.964 1.00 90.62 102 GLN A N 1
ATOM 831 C CA . GLN A 1 102 ? 16.853 -6.022 -13.857 1.00 90.62 102 GLN A CA 1
ATOM 832 C C . GLN A 1 102 ? 17.021 -4.974 -12.753 1.00 90.62 102 GLN A C 1
ATOM 834 O O . GLN A 1 102 ? 16.959 -5.307 -11.568 1.00 90.62 102 GLN A O 1
ATOM 839 N N . GLN A 1 103 ? 17.233 -3.705 -13.117 1.00 91.44 103 GLN A N 1
ATOM 840 C CA . GLN A 1 103 ? 17.317 -2.625 -12.136 1.00 91.44 103 GLN A CA 1
ATOM 841 C C . GLN A 1 103 ? 15.978 -2.410 -11.431 1.00 91.44 103 GLN A C 1
ATOM 843 O O . GLN A 1 103 ? 15.953 -2.323 -10.206 1.00 91.44 103 GLN A O 1
ATOM 848 N N . PHE A 1 104 ? 14.872 -2.389 -12.178 1.00 94.44 104 PHE A N 1
ATOM 849 C CA . PHE A 1 104 ? 13.533 -2.305 -11.604 1.00 94.44 104 PHE A CA 1
ATOM 850 C C . PHE A 1 104 ? 13.293 -3.421 -10.586 1.00 94.44 104 PHE A C 1
ATOM 852 O O . PHE A 1 104 ? 12.952 -3.145 -9.438 1.00 94.44 104 PHE A O 1
ATOM 859 N N . GLU A 1 105 ? 13.538 -4.676 -10.971 1.00 94.25 105 GLU A N 1
ATOM 860 C CA . GLU A 1 105 ? 13.362 -5.823 -10.083 1.00 94.25 105 GLU A CA 1
ATOM 861 C C . GLU A 1 105 ? 14.203 -5.678 -8.812 1.00 94.25 105 GLU A C 1
ATOM 863 O O . GLU A 1 105 ? 13.683 -5.828 -7.705 1.00 94.25 105 GLU A O 1
ATOM 868 N N . ARG A 1 106 ? 15.486 -5.328 -8.946 1.00 92.69 106 ARG A N 1
ATOM 869 C CA . ARG A 1 106 ? 16.395 -5.139 -7.811 1.00 92.69 106 ARG A CA 1
ATOM 870 C C . ARG A 1 106 ? 15.916 -4.043 -6.857 1.00 92.69 106 ARG A C 1
ATOM 872 O O . ARG A 1 106 ? 15.886 -4.263 -5.644 1.00 92.69 106 ARG A O 1
ATOM 879 N N . ASP A 1 107 ? 15.556 -2.881 -7.393 1.00 93.25 107 ASP A N 1
ATOM 880 C CA . ASP A 1 107 ? 15.220 -1.698 -6.601 1.00 93.25 107 ASP A CA 1
ATOM 881 C C . ASP A 1 107 ? 13.845 -1.857 -5.932 1.00 93.25 107 ASP A C 1
ATOM 883 O O . ASP A 1 107 ? 13.676 -1.558 -4.744 1.00 93.25 107 ASP A O 1
ATOM 887 N N . GLN A 1 108 ? 12.868 -2.399 -6.664 1.00 94.88 108 GLN A N 1
ATOM 888 C CA . GLN A 1 108 ? 11.503 -2.578 -6.172 1.00 94.88 108 GLN A CA 1
ATOM 889 C C . GLN A 1 108 ? 11.359 -3.778 -5.235 1.00 94.88 108 GLN A C 1
ATOM 891 O O . GLN A 1 108 ? 10.593 -3.699 -4.277 1.00 94.88 108 GLN A O 1
ATOM 896 N N . SER A 1 109 ? 12.114 -4.869 -5.422 1.00 93.31 109 SER A N 1
ATOM 897 C CA . SER A 1 109 ? 11.971 -6.082 -4.594 1.00 93.31 109 SER A CA 1
ATOM 898 C C . SER A 1 109 ? 12.249 -5.844 -3.110 1.00 93.31 109 SER A C 1
ATOM 900 O O . SER A 1 109 ? 11.662 -6.498 -2.247 1.00 93.31 109 SER A O 1
ATOM 902 N N . SER A 1 110 ? 13.172 -4.940 -2.774 1.00 92.69 110 SER A N 1
ATOM 903 C CA . SER A 1 110 ? 13.435 -4.592 -1.372 1.00 92.69 110 SER A CA 1
ATOM 904 C C . SER A 1 110 ? 12.267 -3.807 -0.770 1.00 92.69 110 SER A C 1
ATOM 906 O O . SER A 1 110 ? 11.743 -4.174 0.282 1.00 92.69 110 SER A O 1
ATOM 908 N N . LEU A 1 111 ? 11.806 -2.776 -1.483 1.00 96.62 111 LEU A N 1
ATOM 909 C CA . LEU A 1 111 ? 10.703 -1.919 -1.056 1.00 96.62 111 LEU A CA 1
ATOM 910 C C . LEU A 1 111 ? 9.386 -2.693 -0.952 1.00 96.62 111 LEU A C 1
ATOM 912 O O . LEU A 1 111 ? 8.668 -2.551 0.031 1.00 96.62 111 LEU A O 1
ATOM 916 N N . ALA A 1 112 ? 9.085 -3.556 -1.920 1.00 96.69 112 ALA A N 1
ATOM 917 C CA . ALA A 1 112 ? 7.865 -4.349 -1.917 1.00 96.69 112 ALA A CA 1
ATOM 918 C C . ALA A 1 112 ? 7.853 -5.386 -0.788 1.00 96.69 112 ALA A C 1
ATOM 920 O O . ALA A 1 112 ? 6.816 -5.577 -0.158 1.00 96.69 112 ALA A O 1
ATOM 921 N N . ARG A 1 113 ? 8.997 -6.006 -0.465 1.00 97.56 113 ARG A N 1
ATOM 922 C CA . ARG A 1 113 ? 9.105 -6.874 0.720 1.00 97.56 113 ARG A CA 1
ATOM 923 C C . ARG A 1 113 ? 8.860 -6.103 2.012 1.00 97.56 113 ARG A C 1
ATOM 925 O O . ARG A 1 113 ? 8.143 -6.594 2.876 1.00 97.56 113 ARG A O 1
ATOM 932 N N . GLU A 1 114 ? 9.418 -4.899 2.140 1.00 97.88 114 GLU A N 1
ATOM 933 C CA . GLU A 1 114 ? 9.169 -4.049 3.308 1.00 97.88 114 GLU A CA 1
ATOM 934 C C . GLU A 1 114 ? 7.692 -3.625 3.389 1.00 97.88 114 GLU A C 1
ATOM 936 O O . GLU A 1 114 ? 7.097 -3.655 4.464 1.00 97.88 114 GLU A O 1
ATOM 941 N N . PHE A 1 115 ? 7.070 -3.281 2.259 1.00 98.31 115 PHE A N 1
ATOM 942 C CA . PHE A 1 115 ? 5.648 -2.946 2.202 1.00 98.31 115 PHE A CA 1
ATOM 943 C C . PHE A 1 115 ? 4.776 -4.132 2.636 1.00 98.31 115 PHE A C 1
ATOM 945 O O . PHE A 1 115 ? 3.927 -3.981 3.516 1.00 98.31 115 PHE A O 1
ATOM 952 N N . LYS A 1 116 ? 5.031 -5.318 2.064 1.00 97.88 116 LYS A N 1
ATOM 953 C CA . LYS A 1 116 ? 4.324 -6.564 2.387 1.00 97.88 116 LYS A CA 1
ATOM 954 C C . LYS A 1 116 ? 4.507 -6.976 3.846 1.00 97.88 116 LYS A C 1
ATOM 956 O O . LYS A 1 116 ? 3.540 -7.367 4.478 1.00 97.88 116 LYS A O 1
ATOM 961 N N . PHE A 1 117 ? 5.682 -6.760 4.436 1.00 98.38 117 PHE A N 1
ATOM 962 C CA . PHE A 1 117 ? 5.888 -7.004 5.865 1.00 98.38 117 PHE A CA 1
ATOM 963 C C . PHE A 1 117 ? 4.882 -6.244 6.753 1.00 98.38 117 PHE A C 1
ATOM 965 O O . PHE A 1 117 ? 4.329 -6.810 7.697 1.00 98.38 117 PHE A O 1
ATOM 972 N N . TYR A 1 118 ? 4.613 -4.968 6.456 1.00 98.50 118 TYR A N 1
ATOM 973 C CA . TYR A 1 118 ? 3.631 -4.184 7.213 1.00 98.50 118 TYR A CA 1
ATOM 974 C C . TYR A 1 118 ? 2.176 -4.521 6.842 1.00 98.50 118 TYR A C 1
ATOM 976 O O . TYR A 1 118 ? 1.311 -4.428 7.717 1.00 98.50 118 TYR A O 1
ATOM 984 N N . LEU A 1 119 ? 1.904 -4.950 5.601 1.00 97.69 119 LEU A N 1
ATOM 985 C CA . LEU A 1 119 ? 0.605 -5.526 5.217 1.00 97.69 119 LEU A CA 1
ATOM 986 C C . LEU A 1 119 ? 0.300 -6.782 6.034 1.00 97.69 119 LEU A C 1
ATOM 988 O O . LEU A 1 119 ? -0.715 -6.833 6.720 1.00 97.69 119 LEU A O 1
ATOM 992 N N . ASP A 1 120 ? 1.206 -7.758 6.013 1.00 98.12 120 ASP A N 1
ATOM 993 C CA . ASP A 1 120 ? 1.033 -9.057 6.663 1.00 98.12 120 ASP A CA 1
ATOM 994 C C . ASP A 1 120 ? 0.866 -8.895 8.172 1.00 98.12 120 ASP A C 1
ATOM 996 O O . ASP A 1 120 ? 0.037 -9.554 8.798 1.00 98.12 120 ASP A O 1
ATOM 1000 N N . ARG A 1 121 ? 1.609 -7.957 8.769 1.00 98.19 121 ARG A N 1
ATOM 1001 C CA . ARG A 1 121 ? 1.441 -7.610 10.181 1.00 98.19 121 ARG A CA 1
ATOM 1002 C C . ARG A 1 121 ? 0.062 -7.014 10.464 1.00 98.19 121 ARG A C 1
ATOM 1004 O O . ARG A 1 121 ? -0.510 -7.306 11.507 1.00 98.19 121 ARG A O 1
ATOM 1011 N N . THR A 1 122 ? -0.462 -6.178 9.573 1.00 98.38 122 THR A N 1
ATOM 1012 C CA . THR A 1 122 ? -1.806 -5.595 9.702 1.00 98.38 122 THR A CA 1
ATOM 1013 C C . THR A 1 122 ? -2.876 -6.677 9.584 1.00 98.38 122 THR A C 1
ATOM 1015 O O . THR A 1 122 ? -3.738 -6.750 10.454 1.00 98.38 122 THR A O 1
ATOM 1018 N N . LEU A 1 123 ? -2.768 -7.571 8.597 1.00 97.62 123 LEU A N 1
ATOM 1019 C CA . LEU A 1 123 ? -3.671 -8.716 8.429 1.00 97.62 123 LEU A CA 1
ATOM 1020 C C . LEU A 1 123 ? -3.651 -9.646 9.648 1.00 97.62 123 LEU A C 1
ATOM 1022 O O . LEU A 1 123 ? -4.685 -10.048 10.166 1.00 97.62 123 LEU A O 1
ATOM 1026 N N . ASN A 1 124 ? -2.461 -9.949 10.165 1.00 96.62 124 ASN A N 1
ATOM 1027 C CA . ASN A 1 124 ? -2.330 -10.777 11.357 1.00 96.62 124 ASN A CA 1
ATOM 1028 C C . ASN A 1 124 ? -3.039 -10.148 12.571 1.00 96.62 124 ASN A C 1
ATOM 1030 O O . ASN A 1 124 ? -3.692 -10.856 13.334 1.00 96.62 124 ASN A O 1
ATOM 1034 N N . LEU A 1 125 ? -2.961 -8.821 12.726 1.00 96.44 125 LEU A N 1
ATOM 1035 C CA . LEU A 1 125 ? -3.658 -8.108 13.797 1.00 96.44 125 LEU A CA 1
ATOM 1036 C C . LEU A 1 125 ? -5.182 -8.181 13.650 1.00 96.44 125 LEU A C 1
ATOM 1038 O O . LEU A 1 125 ? -5.851 -8.339 14.669 1.00 96.44 125 LEU A O 1
ATOM 1042 N N . THR A 1 126 ? -5.735 -8.114 12.430 1.00 95.19 126 THR A N 1
ATOM 1043 C CA . THR A 1 126 ? -7.187 -8.294 12.237 1.00 95.19 126 THR A CA 1
ATOM 1044 C C . THR A 1 126 ? -7.609 -9.709 12.636 1.00 95.19 126 THR A C 1
ATOM 1046 O O . THR A 1 126 ? -8.557 -9.884 13.401 1.00 95.19 126 THR A O 1
ATOM 1049 N N . HIS A 1 127 ? -6.838 -10.727 12.243 1.00 94.00 127 HIS A N 1
ATOM 1050 C CA . HIS A 1 127 ? -7.110 -12.124 12.600 1.00 94.00 127 HIS A CA 1
ATOM 1051 C C . HIS A 1 127 ? -7.010 -12.393 14.105 1.00 94.00 127 HIS A C 1
ATOM 1053 O O . HIS A 1 127 ? -7.902 -13.022 14.678 1.00 94.00 127 HIS A O 1
ATOM 1059 N N . LEU A 1 128 ? -5.963 -11.897 14.772 1.00 92.00 128 LEU A N 1
ATOM 1060 C CA . LEU A 1 128 ? -5.815 -12.018 16.228 1.00 92.00 128 LEU A CA 1
ATOM 1061 C C . LEU A 1 128 ? -6.947 -11.308 16.973 1.00 92.00 128 LEU A C 1
ATOM 1063 O O . LEU A 1 128 ? -7.439 -11.812 17.988 1.00 92.00 128 LEU A O 1
ATOM 1067 N N . TRP A 1 129 ? -7.384 -10.156 16.467 1.00 93.19 129 TRP A N 1
ATOM 1068 C CA . TRP A 1 129 ? -8.498 -9.419 17.042 1.00 93.19 129 TRP A CA 1
ATOM 1069 C C . TRP A 1 129 ? -9.808 -10.221 16.979 1.00 93.19 129 TRP A C 1
ATOM 1071 O O . TRP A 1 129 ? -10.481 -10.355 18.006 1.00 93.19 129 TRP A O 1
ATOM 1081 N N . HIS A 1 130 ? -10.110 -10.856 15.838 1.00 88.88 130 HIS A N 1
ATOM 1082 C CA . HIS A 1 130 ? -11.256 -11.766 15.698 1.00 88.88 130 HIS A CA 1
ATOM 1083 C C . HIS A 1 130 ? -11.189 -12.960 16.665 1.00 88.88 130 HIS A C 1
ATOM 1085 O O . HIS A 1 130 ? -12.195 -13.336 17.268 1.00 88.88 130 HIS A O 1
ATOM 1091 N N . GLN A 1 131 ? -10.003 -13.544 16.861 1.00 89.38 131 GLN A N 1
ATOM 1092 C CA . GLN A 1 131 ? -9.807 -14.681 17.773 1.00 89.38 131 GLN A CA 1
ATOM 1093 C C . GLN A 1 131 ? -9.953 -14.302 19.252 1.00 89.38 131 GLN A C 1
ATOM 1095 O O . GLN A 1 131 ? -10.365 -15.125 20.068 1.00 89.38 131 GLN A O 1
ATOM 1100 N N . SER A 1 132 ? -9.654 -13.051 19.602 1.00 85.75 132 SER A N 1
ATOM 1101 C CA . SER A 1 132 ? -9.663 -12.554 20.984 1.00 85.75 132 SER A CA 1
ATOM 1102 C C . SER A 1 132 ? -11.061 -12.205 21.511 1.00 85.75 132 SER A C 1
ATOM 1104 O O . SER A 1 132 ? -11.174 -11.546 22.545 1.00 85.75 132 SER A O 1
ATOM 1106 N N . GLN A 1 133 ? -12.126 -12.588 20.793 1.00 80.12 133 GLN A N 1
ATOM 1107 C CA . GLN A 1 133 ? -13.517 -12.252 21.121 1.00 80.12 133 GLN A CA 1
ATOM 1108 C C . GLN A 1 133 ? -13.720 -10.750 21.388 1.00 80.12 133 GLN A C 1
ATOM 1110 O O . GLN A 1 133 ? -14.556 -10.366 22.204 1.00 80.12 133 GLN A O 1
ATOM 1115 N N . PHE A 1 134 ? -12.963 -9.899 20.681 1.00 81.31 134 PHE A N 1
ATOM 1116 C CA . PHE A 1 134 ? -13.148 -8.448 20.682 1.00 81.31 134 PHE A CA 1
ATOM 1117 C C . PHE A 1 134 ? -12.890 -7.747 22.032 1.00 81.31 134 PHE A C 1
ATOM 1119 O O . PHE A 1 134 ? -13.581 -6.791 22.394 1.00 81.31 134 PHE A O 1
ATOM 1126 N N . SER A 1 135 ? -11.888 -8.192 22.798 1.00 84.19 135 SER A N 1
ATOM 1127 C CA . SER A 1 135 ? -11.531 -7.525 24.058 1.00 84.19 135 SER A CA 1
ATOM 1128 C C . SER A 1 135 ? -11.067 -6.069 23.849 1.00 84.19 135 SER A C 1
ATOM 1130 O O . SER A 1 135 ? -10.471 -5.714 22.826 1.00 84.19 135 SER A O 1
ATOM 1132 N N . GLN A 1 136 ? -11.295 -5.203 24.842 1.00 82.44 136 GLN A N 1
ATOM 1133 C CA . GLN A 1 136 ? -10.920 -3.787 24.746 1.00 82.44 136 GLN A CA 1
ATOM 1134 C C . GLN A 1 136 ? -9.396 -3.580 24.674 1.00 82.44 136 GLN A C 1
ATOM 1136 O O . GLN A 1 136 ? -8.937 -2.774 23.868 1.00 82.44 136 GLN A O 1
ATOM 1141 N N . SER A 1 137 ? -8.610 -4.325 25.463 1.00 85.69 137 SER A N 1
ATOM 1142 C CA . SER A 1 137 ? -7.138 -4.222 25.457 1.00 85.69 137 SER A CA 1
ATOM 1143 C C . SER A 1 137 ? -6.559 -4.603 24.096 1.00 85.69 137 SER A C 1
ATOM 1145 O O . SER A 1 137 ? -5.771 -3.854 23.526 1.00 85.69 137 SER A O 1
ATOM 1147 N N . THR A 1 138 ? -7.023 -5.717 23.520 1.00 86.75 138 THR A N 1
ATOM 1148 C CA . THR A 1 138 ? -6.569 -6.167 22.195 1.00 86.75 138 THR A CA 1
ATOM 1149 C C . THR A 1 138 ? -6.992 -5.208 21.086 1.00 86.75 138 THR A C 1
ATOM 1151 O O . THR A 1 138 ? -6.272 -5.047 20.110 1.00 86.75 138 THR A O 1
ATOM 1154 N N . THR A 1 139 ? -8.139 -4.538 21.236 1.00 92.00 139 THR A N 1
ATOM 1155 C CA . THR A 1 139 ? -8.598 -3.510 20.288 1.00 92.00 139 THR A CA 1
ATOM 1156 C C . THR A 1 139 ? -7.668 -2.296 20.287 1.00 92.00 139 THR A C 1
ATOM 1158 O O . THR A 1 139 ? -7.292 -1.822 19.217 1.00 92.00 139 THR A O 1
ATOM 1161 N N . ILE A 1 140 ? -7.273 -1.817 21.474 1.00 92.56 140 ILE A N 1
ATOM 1162 C CA . ILE A 1 140 ? -6.338 -0.691 21.627 1.00 92.56 140 ILE A CA 1
ATOM 1163 C C . ILE A 1 140 ? -5.006 -0.999 20.942 1.00 92.56 140 ILE A C 1
ATOM 1165 O O . ILE A 1 140 ? -4.577 -0.267 20.050 1.00 92.56 140 ILE A O 1
ATOM 1169 N N . GLU A 1 141 ? -4.388 -2.118 21.318 1.00 91.50 141 GLU A N 1
ATOM 1170 C CA . GLU A 1 141 ? -3.083 -2.524 20.794 1.00 91.50 141 GLU A CA 1
ATOM 1171 C C . GLU A 1 141 ? -3.112 -2.734 19.273 1.00 91.50 141 GLU A C 1
ATOM 1173 O O . GLU A 1 141 ? -2.179 -2.336 18.568 1.00 91.50 141 GLU A O 1
ATOM 1178 N N . ALA A 1 142 ? -4.197 -3.317 18.752 1.00 95.81 142 ALA A N 1
ATOM 1179 C CA . ALA A 1 142 ? -4.359 -3.546 17.324 1.00 95.81 142 ALA A CA 1
ATOM 1180 C C . ALA A 1 142 ? -4.436 -2.233 16.537 1.00 95.81 142 ALA A C 1
ATOM 1182 O O . ALA A 1 142 ? -3.654 -2.056 15.605 1.00 95.81 142 ALA A O 1
ATOM 1183 N N . PHE A 1 143 ? -5.308 -1.286 16.904 1.00 97.44 143 PHE A N 1
ATOM 1184 C CA . PHE A 1 143 ? -5.426 -0.031 16.148 1.00 97.44 143 PHE A CA 1
ATOM 1185 C C . PHE A 1 143 ? -4.157 0.814 16.186 1.00 97.44 143 PHE A C 1
ATOM 1187 O O . PHE A 1 143 ? -3.777 1.374 15.156 1.00 97.44 143 PHE A O 1
ATOM 1194 N N . GLU A 1 144 ? -3.470 0.884 17.328 1.00 96.75 144 GLU A N 1
ATOM 1195 C CA . GLU A 1 144 ? -2.191 1.592 17.416 1.00 96.75 144 GLU A CA 1
ATOM 1196 C C . GLU A 1 144 ? -1.150 0.976 16.474 1.00 96.75 144 GLU A C 1
ATOM 1198 O O . GLU A 1 144 ? -0.486 1.689 15.716 1.00 96.75 144 GLU A O 1
ATOM 1203 N N . ALA A 1 145 ? -1.028 -0.354 16.468 1.00 97.94 145 ALA A N 1
ATOM 1204 C CA . ALA A 1 145 ? -0.087 -1.045 15.596 1.00 97.94 145 ALA A CA 1
ATOM 1205 C C . ALA A 1 145 ? -0.465 -0.923 14.108 1.00 97.94 145 ALA A C 1
ATOM 1207 O O . ALA A 1 145 ? 0.415 -0.672 13.281 1.00 97.94 145 ALA A O 1
ATOM 1208 N N . ILE A 1 146 ? -1.753 -1.029 13.768 1.00 98.44 146 ILE A N 1
ATOM 1209 C CA . ILE A 1 146 ? -2.275 -0.837 12.407 1.00 98.44 146 ILE A CA 1
ATOM 1210 C C . ILE A 1 146 ? -1.969 0.581 11.909 1.00 98.44 146 ILE A C 1
ATOM 1212 O O . ILE A 1 146 ? -1.467 0.746 10.796 1.00 98.44 146 ILE A O 1
ATOM 1216 N N . GLU A 1 147 ? -2.178 1.612 12.735 1.00 98.31 147 GLU A N 1
ATOM 1217 C CA . GLU A 1 147 ? -1.862 2.997 12.366 1.00 98.31 147 GLU A CA 1
ATOM 1218 C C . GLU A 1 147 ? -0.370 3.165 12.040 1.00 98.31 147 GLU A C 1
ATOM 1220 O O . GLU A 1 147 ? 0.002 3.824 11.063 1.00 98.31 147 GLU A O 1
ATOM 1225 N N . GLN A 1 148 ? 0.508 2.568 12.853 1.00 98.44 148 GLN A N 1
ATOM 1226 C CA . GLN A 1 148 ? 1.951 2.635 12.622 1.00 98.44 148 GLN A CA 1
ATOM 1227 C C . GLN A 1 148 ? 2.363 1.877 11.359 1.00 98.44 1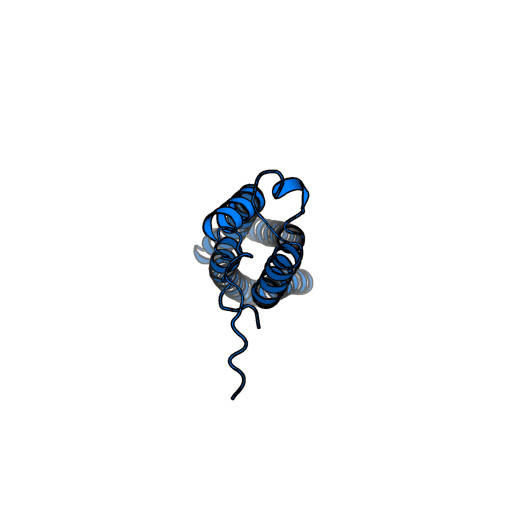48 GLN A C 1
ATOM 1229 O O . GLN A 1 148 ? 3.167 2.402 10.585 1.00 98.44 148 GLN A O 1
ATOM 1234 N N . ASN A 1 149 ? 1.800 0.692 11.117 1.00 98.56 149 ASN A N 1
ATOM 1235 C CA . ASN A 1 149 ? 2.042 -0.078 9.897 1.00 98.56 149 ASN A CA 1
ATOM 1236 C C . ASN A 1 149 ? 1.622 0.723 8.656 1.00 98.56 149 ASN A C 1
ATOM 1238 O O . ASN A 1 149 ? 2.445 0.931 7.765 1.00 98.56 149 ASN A O 1
ATOM 1242 N N . ALA A 1 150 ? 0.413 1.289 8.650 1.00 98.25 150 ALA A N 1
ATOM 1243 C CA . ALA A 1 150 ? -0.093 2.100 7.544 1.00 98.25 150 ALA A CA 1
ATOM 1244 C C . ALA A 1 150 ? 0.779 3.344 7.281 1.00 98.25 150 ALA A C 1
ATOM 1246 O O . ALA A 1 150 ? 1.097 3.675 6.136 1.00 98.25 150 ALA A O 1
ATOM 1247 N N . LYS A 1 151 ? 1.275 4.014 8.331 1.00 98.25 151 LYS A N 1
ATOM 1248 C CA . LYS A 1 151 ? 2.234 5.127 8.183 1.00 98.25 151 LYS A CA 1
ATOM 1249 C C . LYS A 1 151 ? 3.562 4.684 7.565 1.00 98.25 151 LYS A C 1
ATOM 1251 O O . LYS A 1 151 ? 4.176 5.452 6.821 1.00 98.25 151 LYS A O 1
ATOM 1256 N N . ARG A 1 152 ? 4.039 3.475 7.876 1.00 98.44 152 ARG A N 1
ATOM 1257 C CA . ARG A 1 152 ? 5.251 2.908 7.262 1.00 98.44 152 ARG A CA 1
ATOM 1258 C C . ARG A 1 152 ? 5.003 2.569 5.796 1.00 98.44 152 ARG A C 1
ATOM 1260 O O . ARG A 1 152 ? 5.784 3.009 4.955 1.00 98.44 152 ARG A O 1
ATOM 1267 N N . GLN A 1 153 ? 3.886 1.912 5.492 1.00 97.88 153 GLN A N 1
ATOM 1268 C CA . GLN A 1 153 ? 3.446 1.619 4.128 1.00 97.88 153 GLN A CA 1
ATOM 1269 C C . GLN A 1 153 ? 3.329 2.885 3.279 1.00 97.88 153 GLN A C 1
ATOM 1271 O O . GLN A 1 153 ? 3.851 2.904 2.172 1.00 97.88 153 GLN A O 1
ATOM 1276 N N . SER A 1 154 ? 2.759 3.973 3.810 1.00 97.69 154 SER A N 1
ATOM 1277 C CA . SER A 1 154 ? 2.672 5.268 3.114 1.00 97.69 154 SER A CA 1
ATOM 1278 C C . SER A 1 154 ? 4.039 5.769 2.642 1.00 97.69 154 SER A C 1
ATOM 1280 O O . SER A 1 154 ? 4.207 6.145 1.486 1.00 97.69 154 SER A O 1
ATOM 1282 N N . ARG A 1 155 ? 5.057 5.706 3.508 1.00 97.75 155 ARG A N 1
ATOM 1283 C CA . ARG A 1 155 ? 6.421 6.144 3.167 1.00 97.75 155 ARG A CA 1
ATOM 1284 C C . ARG A 1 155 ? 7.085 5.243 2.130 1.00 97.75 155 ARG A C 1
ATOM 1286 O O . ARG A 1 155 ? 7.887 5.727 1.337 1.00 97.75 155 ARG A O 1
ATOM 1293 N N . ILE A 1 156 ? 6.808 3.942 2.173 1.00 97.88 156 ILE A N 1
ATOM 1294 C CA . ILE A 1 156 ? 7.354 2.972 1.217 1.00 97.88 156 ILE A CA 1
ATOM 1295 C C . ILE A 1 156 ? 6.658 3.124 -0.138 1.00 97.88 156 ILE A C 1
ATOM 1297 O O . ILE A 1 156 ? 7.335 3.121 -1.161 1.00 97.88 156 ILE A O 1
ATOM 1301 N N . LEU A 1 157 ? 5.342 3.347 -0.144 1.00 97.12 157 LEU A N 1
ATOM 1302 C CA . LEU A 1 157 ? 4.548 3.600 -1.343 1.00 97.12 157 LEU A CA 1
ATOM 1303 C C . LEU A 1 157 ? 5.091 4.792 -2.133 1.00 97.12 157 LEU A C 1
ATOM 1305 O O . LEU A 1 157 ? 5.282 4.684 -3.338 1.00 97.12 157 LEU A O 1
ATOM 1309 N N . GLU A 1 158 ? 5.428 5.895 -1.462 1.00 96.06 158 GLU A N 1
ATOM 1310 C CA . GLU A 1 158 ? 6.054 7.039 -2.135 1.00 96.06 158 GLU A CA 1
ATOM 1311 C C . GLU A 1 158 ? 7.389 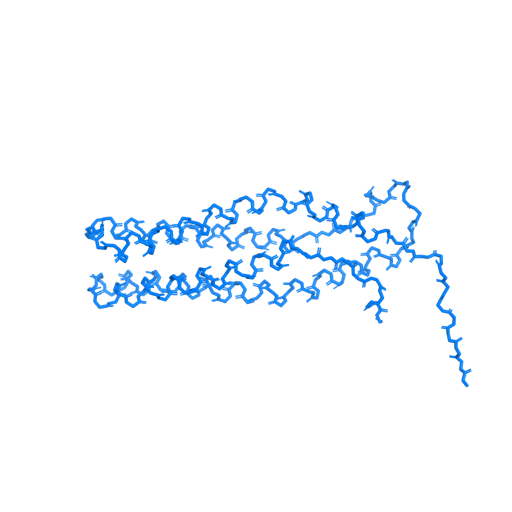6.676 -2.803 1.00 96.06 158 GLU A C 1
ATOM 1313 O O . GLU A 1 158 ? 7.719 7.231 -3.845 1.00 96.06 158 GLU A O 1
ATOM 1318 N N . LYS A 1 159 ? 8.164 5.732 -2.259 1.00 96.06 159 LYS A N 1
ATOM 1319 C CA . LYS A 1 159 ? 9.410 5.273 -2.897 1.00 96.06 159 LYS A CA 1
ATOM 1320 C C . LYS A 1 159 ? 9.140 4.348 -4.081 1.00 96.06 159 LYS A C 1
ATOM 1322 O O . LYS A 1 159 ? 9.791 4.493 -5.109 1.00 96.06 159 LYS A O 1
ATOM 1327 N N . LEU A 1 160 ? 8.182 3.431 -3.936 1.00 95.69 160 LEU A N 1
ATOM 1328 C CA . LEU A 1 160 ? 7.750 2.522 -5.000 1.00 95.69 160 LEU A CA 1
ATOM 1329 C C . LEU A 1 160 ? 7.265 3.313 -6.227 1.00 95.69 160 LEU A C 1
ATOM 1331 O O . LEU A 1 160 ? 7.697 3.057 -7.345 1.00 95.69 160 LEU A O 1
ATOM 1335 N N . LEU A 1 161 ? 6.431 4.335 -6.010 1.00 93.50 161 LEU A N 1
ATOM 1336 C CA . LEU A 1 161 ? 5.835 5.149 -7.077 1.00 93.50 161 LEU A CA 1
ATOM 1337 C C . LEU A 1 161 ? 6.799 6.158 -7.725 1.00 93.50 161 LEU A C 1
ATOM 1339 O O . LEU A 1 161 ? 6.483 6.696 -8.782 1.00 93.50 161 LEU A O 1
ATOM 1343 N N . ASN A 1 162 ? 7.962 6.417 -7.119 1.00 93.75 162 ASN A N 1
ATOM 1344 C CA . ASN A 1 162 ? 8.966 7.368 -7.612 1.00 93.75 162 ASN A CA 1
ATOM 1345 C C . ASN A 1 162 ? 10.260 6.666 -8.064 1.00 93.75 162 ASN A C 1
ATOM 1347 O O . ASN A 1 162 ? 11.360 7.201 -7.903 1.00 93.75 162 ASN A O 1
ATOM 1351 N N . TRP A 1 163 ? 10.156 5.453 -8.605 1.00 94.50 163 TRP A N 1
ATOM 1352 C CA . TRP A 1 163 ? 11.303 4.751 -9.175 1.00 94.50 163 TRP A CA 1
ATOM 1353 C C . TRP A 1 163 ? 11.847 5.460 -10.418 1.00 94.50 163 TRP A C 1
ATOM 1355 O O . TRP A 1 163 ? 11.073 5.910 -11.254 1.00 94.50 163 TRP A O 1
ATOM 1365 N N . HIS A 1 164 ? 13.172 5.524 -10.559 1.00 89.44 164 HIS A N 1
ATOM 1366 C CA . HIS A 1 164 ? 13.840 6.092 -11.729 1.00 89.44 164 HIS A CA 1
ATOM 1367 C C . HIS A 1 164 ? 14.960 5.161 -12.187 1.00 89.44 164 HIS A C 1
ATOM 1369 O O . HIS A 1 164 ? 15.757 4.690 -11.376 1.00 89.44 164 HIS A O 1
ATOM 1375 N N . PHE A 1 165 ? 15.052 4.942 -13.496 1.00 88.44 165 PHE A N 1
ATOM 1376 C CA . PHE A 1 165 ? 16.138 4.169 -14.084 1.00 88.44 165 PHE A CA 1
ATOM 1377 C C . PHE A 1 165 ? 17.446 4.976 -14.082 1.00 88.44 165 PHE A C 1
ATOM 1379 O O . PHE A 1 165 ? 17.528 6.020 -14.739 1.00 88.44 165 PHE A O 1
ATOM 1386 N N . ASN A 1 166 ? 18.472 4.482 -13.373 1.00 86.12 166 ASN A N 1
ATOM 1387 C CA . ASN A 1 166 ? 19.813 5.068 -13.358 1.00 86.12 166 ASN A CA 1
ATOM 1388 C C . ASN A 1 166 ? 20.793 4.218 -14.183 1.00 86.12 166 ASN A C 1
ATOM 1390 O O . ASN A 1 166 ? 21.345 3.237 -13.679 1.00 86.12 166 ASN A O 1
ATOM 1394 N N . PRO A 1 167 ? 21.120 4.617 -15.417 1.00 77.38 167 PRO A N 1
ATOM 1395 C CA . PRO A 1 167 ? 21.866 3.745 -16.314 1.00 77.38 167 PRO A CA 1
ATOM 1396 C C . PRO A 1 167 ? 23.376 3.754 -16.025 1.00 77.38 167 PRO A C 1
ATOM 1398 O O . PRO A 1 167 ? 24.130 2.974 -16.603 1.00 77.38 167 PRO A O 1
ATOM 1401 N N . TYR A 1 168 ? 23.842 4.621 -15.120 1.00 78.69 168 TYR A N 1
ATOM 1402 C CA . TYR A 1 168 ? 25.219 4.601 -14.616 1.00 78.69 168 TYR A CA 1
ATOM 1403 C C . TYR A 1 168 ? 25.442 3.516 -13.547 1.00 78.69 168 TYR A C 1
ATOM 1405 O O . TYR A 1 168 ? 26.582 3.258 -13.163 1.00 78.69 168 TYR A O 1
ATOM 1413 N N . GLU A 1 169 ? 24.376 2.860 -13.076 1.00 74.06 169 GLU A N 1
ATOM 1414 C CA . GLU A 1 169 ? 24.426 1.750 -12.112 1.00 74.06 169 GLU A CA 1
ATOM 1415 C C . GLU A 1 169 ? 24.407 0.364 -12.779 1.00 74.06 169 GLU A C 1
ATOM 1417 O O . GLU A 1 169 ? 24.322 -0.659 -12.095 1.00 74.06 169 GLU A O 1
ATOM 1422 N N . LEU A 1 170 ? 24.516 0.318 -14.110 1.00 68.69 170 LEU A N 1
ATOM 1423 C CA . LEU A 1 170 ? 24.667 -0.910 -14.885 1.00 68.69 170 LEU A CA 1
ATOM 1424 C C . LEU A 1 170 ? 26.096 -1.443 -14.711 1.00 68.69 170 LEU A C 1
ATOM 1426 O O . LEU A 1 170 ? 27.022 -1.000 -15.392 1.00 68.69 170 LEU A O 1
ATOM 1430 N N . LYS A 1 171 ? 26.288 -2.343 -13.744 1.00 57.53 171 LYS A N 1
ATOM 1431 C CA . LYS A 1 171 ? 27.541 -3.080 -13.529 1.00 57.53 171 LYS A CA 1
ATOM 1432 C C . LYS A 1 171 ? 27.493 -4.453 -14.176 1.00 57.53 171 LYS A C 1
ATOM 1434 O O . LYS A 1 171 ? 26.457 -5.127 -14.002 1.00 57.53 171 LYS A O 1
#

InterPro domains:
  IPR036097 Signal transduction histidine kinase, dimerisation/phosphoacceptor domain superfamily [SSF47384] (18-80)

Secondary structure (DSSP, 8-state):
-------S-----HHHHHHHHHHHHHHHHHHHHHHHHHHHHHHHHHHTT---HHHHHHHHHHHHHHHHHHHHHHHHHHT----GGGGTTS---THHHHHHHHHHHHHHHHHHHHHHHHHHHHHHHHHHHHHTTT-HHHHHHHHHHHHHHHHHHHHHHHHHHT----GGG--

Sequence (171 aa):
MNNKIIHPTTYINSDWVYQEFKQFASSLSIELRLSLNSILAWAHLWRQGRMDYSTTVQAFEDIEQNVICQSLLIEQLLEWRLTSDKLEGVDCKPIIVDAVNQQFERDQSSLAREFKFYLDRTLNLTHLWHQSQFSQSTTIEAFEAIEQNAKRQSRILEKLLNWHFNPYELK

pLDDT: mean 88.04, std 15.53, range [32.66, 98.56]